Protein AF-A0A944RME5-F1 (afdb_monomer_lite)

Secondary structure (DSSP, 8-state):
--SSSSTTGGGS--------TT-EEEEEE-TTS-EEEEEEEETTEEEEEEETTEEEEEETTEEEEEEEETTEEEEEEHHHHHHHHHHHH-SPPPP-GGG-EEEEEEEEEEEEETTEEEEEEEEEEE-TT--EEEEEEEEE---HHHHHHHHHHHHHH--

Foldseek 3Di:
DPPPPPVPVVPPPPPPDPPLPQKFKDWDADPPGQIWIWIDNDLQFIWIDRDPFWIWTRHPNWIWIWGQDPVGIDTDTVVVVVVVCCVVVDPDDDPDPVQKDKDWAFPPDWDADPNFIFTKIWIWIAGNVRHTDDTDIDGDGPDPSVVRVVSSVVSNPPD

Structure (mmCIF, N/CA/C/O backbone):
data_AF-A0A944RME5-F1
#
_entry.id   AF-A0A944RME5-F1
#
loop_
_atom_site.group_PDB
_atom_site.id
_atom_site.type_symbol
_atom_site.label_atom_id
_atom_site.label_alt_id
_atom_site.label_comp_id
_atom_site.label_asym_id
_atom_site.label_entity_id
_atom_site.label_seq_id
_atom_site.pdbx_PDB_ins_code
_atom_site.Cartn_x
_atom_site.Cartn_y
_atom_site.Cartn_z
_atom_site.occupancy
_atom_site.B_iso_or_equiv
_atom_site.auth_seq_id
_atom_site.auth_comp_id
_atom_site.auth_asym_id
_atom_site.auth_atom_id
_atom_site.pdbx_PDB_model_num
ATOM 1 N N . MET A 1 1 ? 21.051 -57.828 23.162 1.00 50.75 1 MET A N 1
ATOM 2 C CA . MET A 1 1 ? 21.549 -56.467 22.854 1.00 50.75 1 MET A CA 1
ATOM 3 C C . MET A 1 1 ? 21.556 -56.217 21.342 1.00 50.75 1 MET A C 1
ATOM 5 O O . MET A 1 1 ? 22.607 -56.165 20.726 1.00 50.75 1 MET A O 1
ATOM 9 N N . ARG A 1 2 ? 20.379 -56.154 20.702 1.00 49.69 2 ARG A N 1
ATOM 10 C CA . ARG A 1 2 ? 20.264 -55.997 19.232 1.00 49.69 2 ARG A CA 1
ATOM 11 C C . ARG A 1 2 ? 18.915 -55.385 18.814 1.00 49.69 2 ARG A C 1
ATOM 13 O O . ARG A 1 2 ? 18.392 -55.685 17.752 1.00 49.69 2 ARG A O 1
ATOM 20 N N . ARG A 1 3 ? 18.308 -54.597 19.715 1.00 50.78 3 ARG A N 1
ATOM 21 C CA . ARG A 1 3 ? 16.940 -54.053 19.586 1.00 50.78 3 ARG A CA 1
ATOM 22 C C . ARG A 1 3 ? 16.803 -52.567 19.954 1.00 50.78 3 ARG A C 1
ATOM 24 O O . ARG A 1 3 ? 15.694 -52.066 19.994 1.00 50.78 3 ARG A O 1
ATOM 31 N N . ILE A 1 4 ? 17.909 -51.858 20.198 1.00 53.00 4 ILE A N 1
ATOM 32 C CA . ILE A 1 4 ? 17.879 -50.436 20.610 1.00 53.00 4 ILE A CA 1
ATOM 33 C C . ILE A 1 4 ? 18.361 -49.495 19.486 1.00 53.00 4 ILE A C 1
ATOM 35 O O . ILE A 1 4 ? 18.097 -48.303 19.516 1.00 53.00 4 ILE A O 1
ATOM 39 N N . LEU A 1 5 ? 18.985 -50.022 18.427 1.00 49.84 5 LEU A N 1
ATOM 40 C CA . LEU A 1 5 ? 19.597 -49.201 17.371 1.00 49.84 5 LEU A CA 1
ATOM 41 C C . LEU A 1 5 ? 18.654 -48.771 16.233 1.00 49.84 5 LEU A C 1
ATOM 43 O O . LEU A 1 5 ? 19.062 -47.975 15.398 1.00 49.84 5 LEU A O 1
ATOM 47 N N . ILE A 1 6 ? 17.403 -49.245 16.193 1.00 50.75 6 ILE A N 1
ATOM 48 C CA . ILE A 1 6 ? 16.460 -48.912 15.102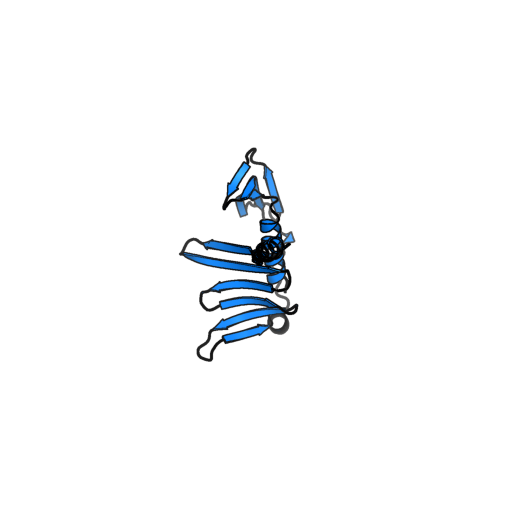 1.00 50.75 6 ILE A CA 1
ATOM 49 C C . ILE A 1 6 ? 15.518 -47.751 15.483 1.00 50.75 6 ILE A C 1
ATOM 51 O O . ILE A 1 6 ? 14.987 -47.073 14.609 1.00 50.75 6 ILE A O 1
ATOM 55 N N . SER A 1 7 ? 15.379 -47.427 16.771 1.00 48.78 7 SER A N 1
ATOM 56 C CA . SER A 1 7 ? 14.422 -46.408 17.236 1.00 48.78 7 SER A CA 1
ATOM 57 C C . SER A 1 7 ? 14.935 -44.962 17.185 1.00 48.78 7 SER A C 1
ATOM 59 O O . SER A 1 7 ? 14.171 -44.046 17.466 1.00 48.78 7 SER A O 1
ATOM 61 N N . VAL A 1 8 ? 16.201 -44.727 16.821 1.00 50.34 8 VAL A N 1
ATOM 62 C CA . VAL A 1 8 ? 16.798 -43.373 16.795 1.00 50.34 8 VAL A CA 1
ATOM 63 C C . VAL A 1 8 ? 16.661 -42.693 15.422 1.00 50.34 8 VAL A C 1
ATOM 65 O O . VAL A 1 8 ? 16.663 -41.470 15.339 1.00 50.34 8 VAL A O 1
ATOM 68 N N . TYR A 1 9 ? 16.448 -43.449 14.339 1.00 45.97 9 TYR A N 1
ATOM 69 C CA . TYR A 1 9 ? 16.368 -42.885 12.980 1.00 45.97 9 TYR A CA 1
ATOM 70 C C . TYR A 1 9 ? 14.985 -42.342 12.582 1.00 45.97 9 TYR A C 1
ATOM 72 O O . TYR A 1 9 ? 14.867 -41.637 11.584 1.00 45.97 9 TYR A O 1
ATOM 80 N N . LEU A 1 10 ? 13.940 -42.612 13.371 1.00 46.28 10 LEU A N 1
ATOM 81 C CA . LEU A 1 10 ? 12.565 -42.172 13.086 1.00 46.28 10 LEU A CA 1
ATOM 82 C C . LEU A 1 10 ? 12.190 -40.833 13.750 1.00 46.28 10 LEU A C 1
ATOM 84 O O . LEU A 1 10 ? 11.053 -40.389 13.636 1.00 46.28 10 LEU A O 1
ATOM 88 N N . LEU A 1 11 ? 13.146 -40.172 14.414 1.00 45.84 11 LEU A N 1
ATOM 89 C CA . LEU A 1 11 ? 12.938 -38.906 15.132 1.00 45.84 11 LEU A CA 1
ATOM 90 C C . LEU A 1 11 ? 13.539 -37.677 14.416 1.00 45.84 11 LEU A C 1
ATOM 92 O O . LEU A 1 11 ? 13.497 -36.576 14.954 1.00 45.84 11 LEU A O 1
ATOM 96 N N . ILE A 1 12 ? 14.069 -37.842 13.194 1.00 51.03 12 ILE A N 1
ATOM 97 C CA . ILE A 1 12 ? 14.749 -36.774 12.423 1.00 51.03 12 ILE A CA 1
ATOM 98 C C . ILE A 1 12 ? 13.875 -36.217 11.272 1.00 51.03 12 ILE A C 1
ATOM 100 O O . ILE A 1 12 ? 14.297 -35.341 10.528 1.00 51.03 12 ILE A O 1
ATOM 104 N N . PHE A 1 13 ? 12.605 -36.619 11.157 1.00 46.38 13 PHE A N 1
ATOM 105 C CA . PHE A 1 13 ? 11.662 -36.048 10.173 1.00 46.38 13 PHE A CA 1
ATOM 106 C C . PHE A 1 13 ? 10.745 -34.939 10.730 1.00 46.38 13 PHE A C 1
ATOM 108 O O . PHE A 1 13 ? 9.729 -34.609 10.126 1.00 46.38 13 PHE A O 1
ATOM 115 N N . PHE A 1 14 ? 11.117 -34.315 11.855 1.00 46.06 14 PHE A N 1
ATOM 116 C CA . PHE A 1 14 ? 10.433 -33.132 12.408 1.00 46.06 14 PHE A CA 1
ATOM 117 C C . PHE A 1 14 ? 11.072 -31.789 12.019 1.00 46.06 14 PHE A C 1
ATOM 119 O O . PHE A 1 14 ? 10.716 -30.757 12.581 1.00 46.06 14 PHE A O 1
ATOM 126 N N . PHE A 1 15 ? 11.935 -31.742 11.000 1.00 48.75 15 PHE A N 1
ATOM 127 C CA . PHE A 1 15 ? 12.132 -30.493 10.256 1.00 48.75 15 PHE A CA 1
ATOM 128 C C . PHE A 1 15 ? 10.974 -30.319 9.270 1.00 48.75 15 PHE A C 1
ATOM 130 O O . PHE A 1 15 ? 11.144 -30.320 8.053 1.00 48.75 15 PHE A O 1
ATOM 137 N N . THR A 1 16 ? 9.761 -30.189 9.816 1.00 51.91 16 THR A N 1
ATOM 138 C CA . THR A 1 16 ? 8.638 -29.604 9.090 1.00 51.91 16 THR A CA 1
ATOM 139 C C . THR A 1 16 ? 9.125 -28.257 8.590 1.00 51.91 16 THR A C 1
ATOM 141 O O . THR A 1 16 ? 9.489 -27.401 9.401 1.00 51.91 16 THR A O 1
ATOM 144 N N . GLY A 1 17 ? 9.226 -28.130 7.267 1.00 47.19 17 GLY A N 1
ATOM 145 C CA . GLY A 1 17 ? 9.774 -26.963 6.607 1.00 47.19 17 GLY A CA 1
ATOM 146 C C . GLY A 1 17 ? 9.257 -25.698 7.266 1.00 47.19 17 GLY A C 1
ATOM 147 O O . GLY A 1 17 ? 8.047 -25.502 7.397 1.00 47.19 17 GLY A O 1
ATOM 148 N N . VAL A 1 18 ? 10.188 -24.843 7.687 1.00 49.47 18 VAL A N 1
ATOM 149 C CA . VAL A 1 18 ? 9.892 -23.438 7.925 1.00 49.47 18 VAL A CA 1
ATOM 150 C C . VAL A 1 18 ? 9.485 -22.901 6.561 1.00 49.47 18 VAL A C 1
ATOM 152 O O . VAL A 1 18 ? 10.304 -22.401 5.795 1.00 49.47 18 VAL A O 1
ATOM 155 N N . VAL A 1 19 ? 8.216 -23.094 6.204 1.00 49.28 19 VAL A N 1
ATOM 156 C CA . VAL A 1 19 ? 7.571 -22.325 5.158 1.00 49.28 19 VAL A CA 1
ATOM 157 C C . VAL A 1 19 ? 7.799 -20.902 5.618 1.00 49.28 19 VAL A C 1
ATOM 159 O O . VAL A 1 19 ? 7.322 -20.516 6.687 1.00 49.28 19 VAL A O 1
ATOM 162 N N . TRP A 1 20 ? 8.613 -20.155 4.877 1.00 49.22 20 TRP A N 1
ATOM 163 C CA . TRP A 1 20 ? 8.771 -18.720 5.054 1.00 49.22 20 TRP A CA 1
ATOM 164 C C . TRP A 1 20 ? 7.422 -18.065 4.722 1.00 49.22 20 TRP A C 1
ATOM 166 O O . TRP A 1 20 ? 7.266 -17.362 3.730 1.00 49.22 20 TRP A O 1
ATOM 176 N N . ALA A 1 21 ? 6.431 -18.267 5.594 1.00 51.81 21 ALA A N 1
ATOM 177 C CA . ALA A 1 21 ? 5.164 -17.553 5.677 1.00 51.81 21 ALA A CA 1
ATOM 178 C C . ALA A 1 21 ? 5.404 -16.122 6.195 1.00 51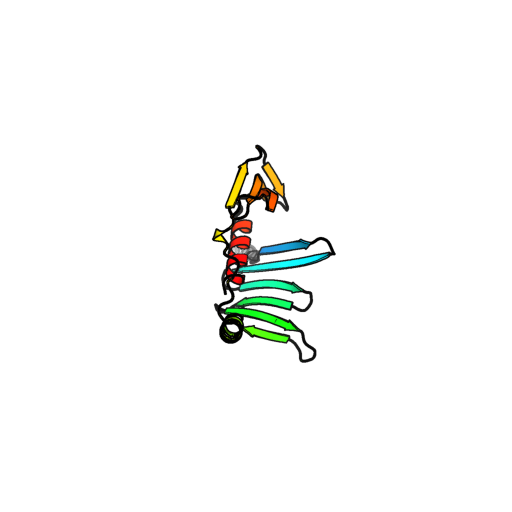.81 21 ALA A C 1
ATOM 180 O O . ALA A 1 21 ? 4.619 -15.564 6.957 1.00 51.81 21 ALA A O 1
ATOM 181 N N . GLY A 1 22 ? 6.557 -15.557 5.829 1.00 65.19 22 GLY A N 1
ATOM 182 C CA . GLY A 1 22 ? 6.924 -14.182 6.059 1.00 65.19 22 GLY A CA 1
ATOM 183 C C . GLY A 1 22 ? 6.357 -13.286 4.975 1.00 65.19 22 GLY A C 1
ATOM 184 O O . GLY A 1 22 ? 6.212 -12.107 5.236 1.00 65.19 22 GLY A O 1
ATOM 185 N N . ASP A 1 23 ? 5.994 -13.775 3.793 1.00 87.19 23 ASP A N 1
ATOM 186 C CA . ASP A 1 23 ? 5.450 -12.900 2.755 1.00 87.19 23 ASP A CA 1
ATOM 187 C C . ASP A 1 23 ? 3.997 -12.517 3.101 1.00 87.19 23 ASP A C 1
ATOM 189 O O . ASP A 1 23 ? 3.162 -13.380 3.370 1.00 87.19 23 ASP A O 1
ATOM 193 N N . ILE A 1 24 ? 3.684 -11.218 3.105 1.00 91.19 24 ILE A N 1
ATOM 194 C CA . ILE A 1 24 ? 2.308 -10.720 3.229 1.00 91.19 24 ILE A CA 1
ATOM 195 C C . ILE A 1 24 ? 1.838 -10.164 1.892 1.00 91.19 24 ILE A C 1
ATOM 197 O O . ILE A 1 24 ? 2.536 -9.381 1.247 1.00 91.19 24 ILE A O 1
ATOM 201 N N . VAL A 1 25 ? 0.633 -10.562 1.493 1.00 93.12 25 VAL A N 1
ATOM 202 C CA . VAL A 1 25 ? -0.016 -10.097 0.272 1.00 93.12 25 VAL A CA 1
ATOM 203 C C . VAL A 1 25 ? -1.304 -9.375 0.643 1.00 93.12 25 VAL A C 1
ATOM 205 O O . VAL A 1 25 ? -2.182 -9.950 1.283 1.00 93.12 25 VAL A O 1
ATOM 208 N N . SER A 1 26 ? -1.421 -8.118 0.225 1.00 92.81 26 SER A N 1
ATOM 209 C CA . SER A 1 26 ? -2.653 -7.335 0.293 1.00 92.81 26 SER A CA 1
ATOM 210 C C . SER A 1 26 ? -3.210 -7.149 -1.110 1.00 92.81 26 SER A C 1
ATOM 212 O O . SER A 1 26 ? -2.456 -6.953 -2.061 1.00 92.81 26 SER A O 1
ATOM 214 N N . THR A 1 27 ? -4.527 -7.242 -1.256 1.00 92.81 27 THR A N 1
ATOM 215 C CA . THR A 1 27 ? -5.217 -7.079 -2.538 1.00 92.81 27 THR A CA 1
ATOM 216 C C . THR A 1 27 ? -6.392 -6.133 -2.345 1.00 92.81 27 THR A C 1
ATOM 218 O O . THR A 1 27 ? -7.283 -6.417 -1.546 1.00 92.81 27 THR A O 1
ATOM 221 N N . TRP A 1 28 ? -6.400 -5.029 -3.085 1.00 90.06 28 TRP A N 1
ATOM 222 C CA . TRP A 1 28 ? -7.505 -4.077 -3.139 1.00 90.06 28 TRP A CA 1
ATOM 223 C C . TRP A 1 28 ? -8.232 -4.252 -4.460 1.00 90.06 28 TRP A C 1
ATOM 225 O O . TRP A 1 28 ? -7.603 -4.241 -5.516 1.00 90.06 28 TRP A O 1
ATOM 235 N N . LYS A 1 29 ? -9.551 -4.418 -4.394 1.00 89.12 29 LYS A N 1
ATOM 236 C CA . LYS A 1 29 ? -10.423 -4.460 -5.567 1.00 89.12 29 LYS A CA 1
ATOM 237 C C . LYS A 1 29 ? -11.195 -3.153 -5.620 1.00 89.12 29 LYS A C 1
ATOM 239 O O . LYS A 1 29 ? -11.899 -2.836 -4.664 1.00 89.12 29 LYS A O 1
ATOM 244 N N . TYR A 1 30 ? -11.034 -2.416 -6.706 1.00 85.75 30 TYR A N 1
ATOM 245 C CA . TYR A 1 30 ? -11.762 -1.179 -6.949 1.00 85.75 30 TYR A CA 1
ATOM 246 C C . TYR A 1 30 ? -13.042 -1.457 -7.741 1.00 85.75 30 TYR A C 1
ATOM 248 O O . TYR A 1 30 ? -13.166 -2.478 -8.429 1.00 85.75 30 TYR A O 1
ATOM 256 N N . GLU A 1 31 ? -13.993 -0.530 -7.654 1.00 81.19 31 GLU A N 1
ATOM 257 C CA . GLU A 1 31 ? -15.163 -0.519 -8.529 1.00 81.19 31 GLU A CA 1
ATOM 258 C C . GLU A 1 31 ? -14.689 -0.435 -9.992 1.00 81.19 31 GLU A C 1
ATOM 260 O O . GLU A 1 31 ? -13.817 0.364 -10.327 1.00 81.19 31 GLU A O 1
ATOM 265 N N . GLY A 1 32 ? -15.178 -1.336 -10.851 1.00 79.88 32 GLY A N 1
ATOM 266 C CA . GLY A 1 32 ? -14.674 -1.517 -12.223 1.00 79.88 32 GLY A CA 1
ATOM 267 C C . GLY A 1 32 ? -13.726 -2.708 -12.422 1.00 79.88 32 GLY A C 1
ATOM 268 O O . GLY A 1 32 ? -13.296 -2.964 -13.542 1.00 79.88 32 GLY A O 1
ATOM 269 N N . GLY A 1 33 ? -13.422 -3.475 -11.368 1.00 80.69 33 GLY A N 1
ATOM 270 C CA . GLY A 1 33 ? -12.694 -4.749 -11.472 1.00 80.69 33 GLY A CA 1
ATOM 271 C C . GLY A 1 33 ? -11.168 -4.624 -11.456 1.00 80.69 33 GLY A C 1
ATOM 272 O O . GLY A 1 33 ? -10.470 -5.635 -11.330 1.00 80.69 33 GLY A O 1
ATOM 273 N N . THR A 1 34 ? -10.637 -3.401 -11.500 1.00 83.56 34 THR A N 1
ATOM 274 C CA . THR A 1 34 ? -9.206 -3.140 -11.324 1.00 83.56 34 THR A CA 1
ATOM 275 C C . THR A 1 34 ? -8.756 -3.603 -9.944 1.00 83.56 34 THR A C 1
ATOM 277 O O . THR A 1 34 ? -9.382 -3.307 -8.924 1.00 83.56 34 THR A O 1
ATOM 280 N N . THR A 1 35 ? -7.651 -4.341 -9.912 1.00 89.50 35 THR A N 1
ATOM 281 C CA . THR A 1 35 ? -7.079 -4.881 -8.682 1.00 89.50 35 THR A CA 1
ATOM 282 C C . THR A 1 35 ? -5.673 -4.335 -8.487 1.00 89.50 35 THR A C 1
ATOM 284 O O . THR A 1 35 ? -4.838 -4.470 -9.376 1.00 89.50 35 THR A O 1
ATOM 287 N N . MET A 1 36 ? -5.400 -3.769 -7.312 1.00 92.19 36 MET A N 1
ATOM 288 C CA . MET A 1 36 ? -4.043 -3.455 -6.867 1.00 92.19 36 MET A CA 1
ATOM 289 C C . MET A 1 36 ? -3.578 -4.552 -5.916 1.00 92.19 36 MET A C 1
ATOM 291 O O . MET A 1 36 ? -4.311 -4.938 -5.001 1.00 92.19 36 MET A O 1
ATOM 295 N N . LYS A 1 37 ? -2.357 -5.051 -6.103 1.00 95.06 37 LYS A N 1
ATOM 296 C CA . LYS A 1 37 ? -1.788 -6.103 -5.253 1.00 95.06 37 LYS A CA 1
ATOM 297 C C . LYS A 1 37 ? -0.433 -5.674 -4.720 1.00 95.06 37 LYS A C 1
ATOM 299 O O . LYS A 1 37 ? 0.466 -5.375 -5.493 1.00 95.06 37 LYS A O 1
ATOM 304 N N . LEU A 1 38 ? -0.269 -5.691 -3.402 1.00 95.75 38 LEU A N 1
ATOM 305 C CA . LEU A 1 38 ? 1.002 -5.427 -2.730 1.00 95.75 38 LEU A CA 1
ATOM 306 C C . LEU A 1 38 ? 1.520 -6.721 -2.114 1.00 95.75 38 LEU A C 1
ATOM 308 O O . LEU A 1 38 ? 0.842 -7.319 -1.284 1.00 95.75 38 LEU A O 1
ATOM 312 N N . SER A 1 39 ? 2.723 -7.128 -2.500 1.00 95.69 39 SER A N 1
ATOM 313 C CA . SER A 1 39 ? 3.434 -8.280 -1.947 1.00 95.69 39 SER A CA 1
ATOM 314 C C . SER A 1 39 ? 4.673 -7.789 -1.205 1.00 95.69 39 SER A C 1
ATOM 316 O O . SER A 1 39 ? 5.488 -7.062 -1.775 1.00 95.69 39 SER A O 1
ATOM 318 N N . VAL A 1 40 ? 4.810 -8.168 0.065 1.00 95.19 40 VAL A N 1
ATOM 319 C CA . VAL A 1 40 ? 5.883 -7.704 0.953 1.00 95.19 40 VAL A CA 1
ATOM 320 C C . VAL A 1 40 ? 6.579 -8.908 1.567 1.00 95.19 40 VAL A C 1
ATOM 322 O O . VAL A 1 40 ? 5.974 -9.631 2.359 1.00 95.19 40 VAL A O 1
ATOM 325 N N . ARG A 1 41 ? 7.862 -9.081 1.256 1.00 92.44 41 ARG A N 1
ATOM 326 C CA . ARG A 1 41 ? 8.734 -10.050 1.934 1.00 92.44 41 ARG A CA 1
ATOM 327 C C . ARG A 1 41 ? 9.512 -9.410 3.070 1.00 92.44 41 ARG A C 1
ATOM 329 O O . ARG A 1 41 ? 9.596 -9.963 4.160 1.00 92.44 41 ARG A O 1
ATOM 336 N N . ASP A 1 42 ? 9.992 -8.196 2.865 1.00 91.00 42 ASP A N 1
ATOM 337 C CA . ASP A 1 42 ? 10.647 -7.373 3.878 1.00 91.00 42 ASP A CA 1
ATOM 338 C C . ASP A 1 42 ? 10.687 -5.912 3.395 1.00 91.00 42 ASP A C 1
ATOM 340 O O . ASP A 1 42 ? 10.029 -5.552 2.421 1.00 91.00 42 ASP A O 1
ATOM 344 N N . GLU A 1 43 ? 11.422 -5.055 4.097 1.00 88.69 43 GLU A N 1
ATOM 345 C CA . GLU A 1 43 ? 11.521 -3.617 3.808 1.00 88.69 43 GLU A CA 1
ATOM 346 C C . GLU A 1 43 ? 12.302 -3.284 2.529 1.00 88.69 43 GLU A C 1
ATOM 348 O O . GLU A 1 43 ? 12.250 -2.150 2.048 1.00 88.69 43 GLU A O 1
ATOM 353 N N . GLN A 1 44 ? 13.040 -4.253 1.992 1.00 90.50 44 GLN A N 1
ATOM 354 C CA . GLN A 1 44 ? 13.824 -4.142 0.768 1.00 90.50 44 GLN A CA 1
ATOM 355 C C . GLN A 1 44 ? 13.231 -4.960 -0.375 1.00 90.50 44 GLN A C 1
ATOM 357 O O . GLN A 1 44 ? 13.696 -4.806 -1.490 1.00 90.50 44 GLN A O 1
ATOM 362 N N . HIS A 1 45 ? 12.218 -5.793 -0.141 1.00 94.44 45 HIS A N 1
ATOM 363 C CA . HIS A 1 45 ? 11.601 -6.635 -1.162 1.00 94.44 45 HIS A CA 1
ATOM 364 C C . HIS A 1 45 ? 10.090 -6.424 -1.164 1.00 94.44 45 HIS A C 1
ATOM 366 O O . HIS A 1 45 ? 9.331 -7.116 -0.472 1.00 94.44 45 HIS A O 1
ATOM 372 N N . ILE A 1 46 ? 9.669 -5.435 -1.952 1.00 95.94 46 ILE A N 1
ATOM 373 C CA . ILE A 1 46 ? 8.277 -4.996 -2.043 1.00 95.94 46 ILE A CA 1
ATOM 374 C C . ILE A 1 46 ? 7.890 -4.913 -3.512 1.00 95.94 46 ILE A C 1
ATOM 376 O O . ILE A 1 46 ? 8.589 -4.285 -4.302 1.00 95.94 46 ILE A O 1
ATOM 380 N N . ARG A 1 47 ? 6.758 -5.510 -3.876 1.00 96.19 47 ARG A N 1
ATOM 381 C CA . ARG A 1 47 ? 6.193 -5.424 -5.223 1.00 96.19 47 ARG A CA 1
ATOM 382 C C . ARG A 1 47 ? 4.754 -4.942 -5.155 1.00 96.19 47 ARG A C 1
ATOM 384 O O . ARG A 1 47 ? 3.961 -5.516 -4.413 1.00 96.19 47 ARG A O 1
ATOM 391 N N . MET A 1 48 ? 4.421 -3.929 -5.943 1.00 96.19 48 MET A N 1
ATOM 392 C CA . MET A 1 48 ? 3.060 -3.423 -6.096 1.00 96.19 48 MET A CA 1
ATOM 393 C C . MET A 1 48 ? 2.628 -3.554 -7.553 1.00 96.19 48 MET A C 1
ATOM 395 O O . MET A 1 48 ? 3.115 -2.813 -8.400 1.00 96.19 48 MET A O 1
ATOM 399 N N . ASP A 1 49 ? 1.727 -4.488 -7.838 1.00 95.56 49 ASP A N 1
ATOM 400 C CA . ASP A 1 49 ? 1.121 -4.631 -9.160 1.00 95.56 49 ASP A CA 1
ATOM 401 C C . ASP A 1 49 ? 0.090 -3.514 -9.356 1.00 95.56 49 ASP A C 1
ATOM 403 O O . ASP A 1 49 ? -0.868 -3.402 -8.582 1.00 95.56 49 ASP A O 1
ATOM 407 N N . THR A 1 50 ? 0.315 -2.684 -10.375 1.00 87.81 50 THR A N 1
ATOM 408 C CA . THR A 1 50 ? -0.514 -1.515 -10.708 1.00 87.81 50 THR A CA 1
ATOM 409 C C . THR A 1 50 ? -1.405 -1.765 -11.923 1.00 87.81 50 THR A C 1
ATOM 411 O O . THR A 1 50 ? -2.476 -1.172 -12.023 1.00 87.81 50 THR A O 1
ATOM 414 N N . ALA A 1 51 ? -0.992 -2.658 -12.829 1.00 88.75 51 ALA A N 1
ATOM 415 C CA . ALA A 1 51 ? -1.775 -3.154 -13.964 1.00 88.75 51 ALA A CA 1
ATOM 416 C C . ALA A 1 51 ? -1.278 -4.564 -14.366 1.00 88.75 51 ALA A C 1
ATOM 418 O O . ALA A 1 51 ? -0.235 -4.990 -13.869 1.00 88.75 51 ALA A O 1
ATOM 419 N N . PRO A 1 52 ? -1.950 -5.290 -15.283 1.00 89.44 52 PRO A N 1
ATOM 420 C CA . PRO A 1 52 ? -1.489 -6.611 -15.734 1.00 89.44 52 PRO A CA 1
ATOM 421 C C . PRO A 1 52 ? -0.038 -6.628 -16.241 1.00 89.44 52 PRO A C 1
ATOM 423 O O . PRO A 1 52 ? 0.706 -7.565 -15.965 1.00 89.44 52 PRO A O 1
ATOM 426 N N . ASP A 1 53 ? 0.370 -5.549 -16.910 1.00 94.38 53 ASP A N 1
ATOM 427 C CA . ASP A 1 53 ? 1.683 -5.399 -17.539 1.00 94.38 53 ASP A CA 1
ATOM 428 C C . ASP A 1 53 ? 2.549 -4.308 -16.879 1.00 94.38 53 ASP A C 1
ATOM 430 O O . ASP A 1 53 ? 3.525 -3.837 -17.468 1.00 94.38 53 ASP A O 1
ATOM 434 N N . SER A 1 54 ? 2.211 -3.880 -15.653 1.00 94.31 54 SER A N 1
ATOM 435 C CA . SER A 1 54 ? 3.032 -2.924 -14.900 1.00 94.31 54 SER A CA 1
ATOM 436 C C . SER A 1 54 ? 3.037 -3.164 -13.393 1.00 94.31 54 SER A C 1
ATOM 438 O O . SER A 1 54 ? 2.014 -3.483 -12.781 1.00 94.31 54 SER A O 1
ATOM 440 N N . TYR A 1 55 ? 4.201 -2.972 -12.778 1.00 96.19 55 TYR A N 1
ATOM 441 C CA . TYR A 1 55 ? 4.360 -3.023 -11.331 1.00 96.19 55 TYR A CA 1
ATOM 442 C C . TYR A 1 55 ? 5.490 -2.114 -10.851 1.00 96.19 55 TYR A C 1
ATOM 444 O O . TYR A 1 55 ? 6.468 -1.871 -11.555 1.00 96.19 55 TYR A O 1
ATOM 452 N N . MET A 1 56 ? 5.390 -1.656 -9.607 1.00 96.19 56 MET A N 1
ATOM 453 C CA . MET A 1 56 ? 6.510 -1.053 -8.891 1.00 96.19 56 MET A CA 1
ATOM 454 C C . MET A 1 56 ? 7.261 -2.119 -8.099 1.00 96.19 56 MET A C 1
ATOM 456 O O . MET A 1 56 ? 6.652 -2.998 -7.484 1.00 96.19 56 MET A O 1
ATOM 460 N N . LEU A 1 57 ? 8.587 -2.030 -8.088 1.00 96.69 57 LEU A N 1
ATOM 461 C CA . LEU A 1 57 ? 9.471 -2.955 -7.390 1.00 96.69 57 LEU A CA 1
ATOM 462 C C . LEU A 1 57 ? 10.470 -2.184 -6.535 1.00 96.69 57 LEU A C 1
ATOM 464 O O . LEU A 1 57 ? 11.307 -1.459 -7.066 1.00 96.69 57 LEU A O 1
ATOM 468 N N . LYS A 1 58 ? 10.428 -2.394 -5.222 1.00 96.00 58 LYS A N 1
ATOM 469 C CA . LYS A 1 58 ? 11.499 -2.001 -4.312 1.00 96.00 58 LYS A CA 1
ATOM 470 C C . LYS A 1 58 ? 12.459 -3.171 -4.145 1.00 96.00 58 LYS A C 1
ATOM 472 O O . LYS A 1 58 ? 12.028 -4.250 -3.733 1.00 96.00 58 LYS A O 1
ATOM 477 N N . THR A 1 59 ? 13.725 -2.954 -4.492 1.00 95.06 59 THR A N 1
ATOM 478 C CA . THR A 1 59 ? 14.827 -3.909 -4.316 1.00 95.06 59 THR A CA 1
ATOM 479 C C . THR A 1 59 ? 16.176 -3.202 -4.310 1.00 95.06 59 THR A C 1
ATOM 481 O O . THR A 1 59 ? 16.344 -2.174 -4.965 1.00 95.06 59 THR A O 1
ATOM 484 N N . GLY A 1 60 ? 17.132 -3.709 -3.523 1.00 90.62 60 GLY A N 1
ATOM 485 C CA . GLY A 1 60 ? 18.486 -3.148 -3.448 1.00 90.62 60 GLY A CA 1
ATOM 486 C C . GLY A 1 60 ? 18.526 -1.671 -3.035 1.00 90.62 60 GLY A C 1
ATOM 487 O O . GLY A 1 60 ? 19.326 -0.909 -3.569 1.00 90.62 60 GLY A O 1
ATOM 488 N N . GLY A 1 61 ? 17.623 -1.237 -2.147 1.00 91.38 61 GLY A N 1
ATOM 489 C CA . GLY A 1 61 ? 17.516 0.161 -1.713 1.00 91.38 61 GLY A CA 1
ATOM 490 C C . GLY A 1 61 ? 16.896 1.121 -2.733 1.00 91.38 61 GLY A C 1
ATOM 491 O O . GLY A 1 61 ? 16.718 2.296 -2.420 1.00 91.38 61 GLY A O 1
ATOM 492 N N . LYS A 1 62 ? 16.526 0.639 -3.922 1.00 94.56 62 LYS A N 1
ATOM 493 C CA . LYS A 1 62 ? 15.947 1.431 -5.010 1.00 94.56 62 LYS A CA 1
ATOM 494 C C . LYS A 1 62 ? 14.505 1.031 -5.277 1.00 94.56 62 LYS A C 1
ATOM 496 O O . LYS A 1 62 ? 14.077 -0.063 -4.906 1.00 94.56 62 LYS A O 1
ATOM 501 N N . THR A 1 63 ? 13.774 1.914 -5.945 1.00 96.00 63 THR A N 1
ATOM 502 C CA . THR A 1 63 ? 12.420 1.640 -6.426 1.00 96.00 63 THR A CA 1
ATOM 503 C C . THR A 1 63 ? 12.382 1.810 -7.935 1.00 96.00 63 THR A C 1
ATOM 505 O O . THR A 1 63 ? 12.825 2.826 -8.471 1.00 96.00 63 THR A O 1
ATOM 508 N N . TYR A 1 64 ? 11.830 0.814 -8.611 1.00 96.44 64 TYR A N 1
ATOM 509 C CA . TYR A 1 64 ? 11.721 0.753 -10.057 1.00 96.44 64 TYR A CA 1
ATOM 510 C C . TYR A 1 64 ? 10.258 0.709 -10.474 1.00 96.44 64 TYR A C 1
ATOM 512 O O . TYR A 1 64 ? 9.462 0.013 -9.847 1.00 96.44 64 TYR A O 1
ATOM 520 N N . MET A 1 65 ? 9.924 1.388 -11.567 1.00 95.75 65 MET A N 1
ATOM 521 C CA . MET A 1 65 ? 8.724 1.082 -12.344 1.00 95.75 65 MET A CA 1
ATOM 522 C C . MET A 1 65 ? 9.105 0.051 -13.397 1.00 95.75 65 MET A C 1
ATOM 524 O O . MET A 1 65 ? 10.013 0.293 -14.194 1.00 95.75 65 MET A O 1
ATOM 528 N N . VAL A 1 66 ? 8.426 -1.090 -13.395 1.00 97.25 66 VAL A N 1
ATOM 529 C CA . VAL A 1 66 ? 8.629 -2.160 -14.366 1.00 97.25 66 VAL A CA 1
ATOM 530 C C . VAL A 1 66 ? 7.390 -2.279 -15.234 1.00 97.25 66 VAL A C 1
ATOM 532 O O . VAL A 1 66 ? 6.280 -2.412 -14.723 1.00 97.25 66 VAL A O 1
ATOM 535 N N . GLN A 1 67 ? 7.580 -2.204 -16.546 1.00 97.06 67 GLN A N 1
ATOM 536 C CA . GLN A 1 67 ? 6.505 -2.226 -17.534 1.00 97.06 67 GLN A CA 1
ATOM 537 C C . GLN A 1 67 ? 6.881 -3.136 -18.695 1.00 97.06 67 GLN A C 1
ATOM 539 O O . GLN A 1 67 ? 8.057 -3.228 -19.062 1.00 97.06 67 GLN A O 1
ATOM 544 N N . LYS A 1 68 ? 5.885 -3.803 -19.268 1.00 96.69 68 LYS A N 1
ATOM 545 C CA . LYS A 1 68 ? 6.041 -4.575 -20.498 1.00 96.69 68 LYS A CA 1
ATOM 546 C C . LYS A 1 68 ? 5.806 -3.676 -21.715 1.00 96.69 68 LYS A C 1
ATOM 548 O O . LYS A 1 68 ? 4.842 -2.916 -21.743 1.00 96.69 68 LYS A O 1
ATOM 553 N N . SER A 1 69 ? 6.673 -3.788 -22.711 1.00 93.19 69 SER A N 1
ATOM 554 C CA . SER A 1 69 ? 6.527 -3.224 -24.053 1.00 93.19 69 SER A CA 1
ATOM 555 C C . SER A 1 69 ? 6.691 -4.327 -25.104 1.00 93.19 69 SER A C 1
ATOM 557 O O . SER A 1 69 ? 6.959 -5.485 -24.766 1.00 93.19 69 SER A O 1
ATOM 559 N N . ASP A 1 70 ? 6.567 -3.968 -26.382 1.00 93.12 70 ASP A N 1
ATOM 560 C CA . ASP A 1 70 ? 6.787 -4.889 -27.506 1.00 93.12 70 ASP A CA 1
ATOM 561 C C . ASP A 1 70 ? 8.220 -5.458 -27.537 1.00 93.12 70 ASP A C 1
ATOM 563 O O . ASP A 1 70 ? 8.443 -6.573 -28.001 1.00 93.12 70 ASP A O 1
ATOM 567 N N . GLU A 1 71 ? 9.188 -4.727 -26.976 1.00 93.50 71 GLU A N 1
ATOM 568 C CA . GLU A 1 71 ? 10.603 -5.121 -26.876 1.00 93.50 71 GLU A CA 1
ATOM 569 C C . GLU A 1 71 ? 10.914 -5.960 -25.620 1.00 93.50 71 GLU A C 1
ATOM 571 O O . GLU A 1 71 ? 12.045 -6.409 -25.429 1.00 93.50 71 GLU A O 1
ATOM 576 N N . GLY A 1 72 ? 9.923 -6.185 -24.750 1.00 95.19 72 GLY A N 1
ATOM 577 C CA . GLY A 1 72 ? 10.063 -6.951 -23.513 1.00 95.19 72 GLY A CA 1
ATOM 578 C C . GLY A 1 72 ? 9.839 -6.120 -22.250 1.00 95.19 72 GLY A C 1
ATOM 579 O O . GLY A 1 72 ? 9.074 -5.162 -22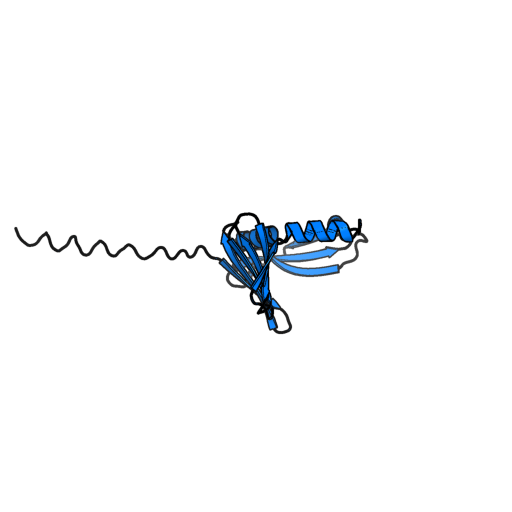.230 1.00 95.19 72 GLY A O 1
ATOM 580 N N . TRP A 1 73 ? 10.459 -6.525 -21.143 1.00 96.50 73 TRP A N 1
ATOM 581 C CA . TRP A 1 73 ? 10.297 -5.845 -19.856 1.00 96.50 73 TRP A CA 1
ATOM 582 C C . TRP A 1 73 ? 11.342 -4.750 -19.676 1.00 96.50 73 TRP A C 1
ATOM 584 O O . TRP A 1 73 ? 12.543 -5.009 -19.756 1.00 96.50 73 TRP A O 1
ATOM 594 N N . LYS A 1 74 ? 10.891 -3.543 -19.342 1.00 96.69 74 LYS A N 1
ATOM 595 C CA . LYS A 1 74 ? 11.753 -2.404 -19.025 1.00 96.69 74 LYS A CA 1
ATOM 596 C C . LYS A 1 74 ? 11.591 -2.015 -17.562 1.00 96.69 74 LYS A C 1
ATOM 598 O O . LYS A 1 74 ? 10.477 -1.768 -17.106 1.00 96.69 74 LYS A O 1
ATOM 603 N N . ALA A 1 75 ? 12.707 -1.917 -16.844 1.00 96.38 75 ALA A N 1
ATOM 604 C CA . ALA A 1 75 ? 12.765 -1.385 -15.487 1.00 96.38 75 ALA A CA 1
ATOM 605 C C . ALA A 1 75 ? 13.372 0.023 -15.507 1.00 96.38 75 ALA A C 1
ATOM 607 O O . ALA A 1 75 ? 14.466 0.222 -16.030 1.00 96.38 75 ALA A O 1
ATOM 608 N N . THR A 1 76 ? 12.669 0.994 -14.929 1.00 95.44 76 THR A N 1
ATOM 609 C CA . THR A 1 76 ? 13.104 2.397 -14.855 1.00 95.44 76 THR A CA 1
ATOM 610 C C . THR A 1 76 ? 13.284 2.799 -13.396 1.00 95.44 76 THR A C 1
ATOM 612 O O . THR A 1 76 ? 12.365 2.608 -12.602 1.00 95.44 76 THR A O 1
ATOM 615 N N . ASP A 1 77 ? 14.447 3.349 -13.035 1.00 95.44 77 ASP A N 1
ATOM 616 C CA . ASP A 1 77 ? 14.723 3.866 -11.686 1.00 95.44 77 ASP A CA 1
ATOM 617 C C . ASP A 1 77 ? 13.871 5.122 -11.425 1.00 95.44 77 ASP A C 1
ATOM 619 O O . ASP A 1 77 ? 13.937 6.116 -12.157 1.00 95.44 77 ASP A O 1
ATOM 623 N N . MET A 1 78 ? 13.038 5.075 -10.384 1.00 92.19 78 MET A N 1
ATOM 624 C CA . MET A 1 78 ? 12.110 6.162 -10.062 1.00 92.19 78 MET A CA 1
ATOM 625 C C . MET A 1 78 ? 12.810 7.413 -9.543 1.00 92.19 78 MET A C 1
ATOM 627 O O . MET A 1 78 ? 12.336 8.518 -9.808 1.00 92.19 78 MET A O 1
ATOM 631 N N . ALA A 1 79 ? 13.956 7.273 -8.875 1.00 91.50 79 ALA A N 1
ATOM 632 C CA . ALA A 1 79 ? 14.721 8.422 -8.406 1.00 91.50 79 ALA A CA 1
ATOM 633 C C . ALA A 1 79 ? 15.371 9.167 -9.582 1.00 91.50 79 ALA A C 1
ATOM 635 O O . ALA A 1 79 ? 15.461 10.396 -9.578 1.00 91.50 79 ALA A O 1
ATOM 636 N N . GLU A 1 80 ? 15.812 8.443 -10.611 1.00 90.69 80 GLU A N 1
ATOM 637 C CA . GLU A 1 80 ? 16.320 9.049 -11.844 1.00 90.69 80 GLU A CA 1
ATOM 638 C C . GLU A 1 80 ? 15.204 9.754 -12.621 1.00 90.69 80 GLU A C 1
ATOM 640 O O . GLU A 1 80 ? 15.362 10.911 -13.019 1.00 90.69 80 GLU A O 1
ATOM 645 N N . MET A 1 81 ? 14.042 9.106 -12.744 1.00 88.31 81 MET A N 1
ATOM 646 C CA . MET A 1 81 ? 12.865 9.711 -13.363 1.00 88.31 81 MET A CA 1
ATOM 647 C C . MET A 1 81 ? 12.438 10.993 -12.630 1.00 88.31 81 MET A C 1
ATOM 649 O O . MET A 1 81 ? 12.217 12.014 -13.277 1.00 88.31 81 MET A O 1
ATOM 653 N N . ALA A 1 82 ? 12.396 10.988 -11.294 1.00 86.38 82 ALA A N 1
ATOM 654 C CA . ALA A 1 82 ? 12.074 12.169 -10.493 1.00 86.38 82 ALA A CA 1
ATOM 655 C C . ALA A 1 82 ? 13.084 13.314 -10.703 1.00 86.38 82 ALA A C 1
ATOM 657 O O . ALA A 1 82 ? 12.689 14.472 -10.853 1.00 86.38 82 ALA A O 1
ATOM 658 N N . LYS A 1 83 ? 14.387 13.004 -10.783 1.00 87.06 83 LYS A N 1
ATOM 659 C CA . LYS A 1 83 ? 15.440 13.987 -11.103 1.00 87.06 83 LYS A CA 1
ATOM 660 C C . LYS A 1 83 ? 15.295 14.566 -12.509 1.00 87.06 83 LYS A C 1
ATOM 662 O O . LYS A 1 83 ? 15.569 15.745 -12.712 1.00 87.06 83 LYS A O 1
ATOM 667 N N . MET A 1 84 ? 14.897 13.756 -13.485 1.00 85.44 84 MET A N 1
ATOM 668 C CA . MET A 1 84 ? 14.651 14.232 -14.844 1.00 85.44 84 MET A CA 1
ATOM 669 C C . MET A 1 84 ? 13.410 15.131 -14.886 1.00 85.44 84 MET A C 1
ATOM 671 O O . MET A 1 84 ? 13.471 16.236 -15.421 1.00 85.44 84 MET A O 1
ATOM 675 N N . MET A 1 85 ? 12.317 14.708 -14.248 1.00 83.00 85 MET A N 1
ATOM 676 C CA . MET A 1 85 ? 11.079 15.483 -14.171 1.00 83.00 85 MET A CA 1
ATOM 677 C C . MET A 1 85 ? 11.282 16.817 -13.452 1.00 83.00 85 MET A C 1
ATOM 679 O O . MET A 1 85 ? 10.785 17.832 -13.926 1.00 83.00 85 MET A O 1
ATOM 683 N N . SER A 1 86 ? 12.059 16.866 -12.366 1.00 83.06 86 SER A N 1
ATOM 684 C CA . SER A 1 86 ? 12.326 18.122 -11.647 1.00 83.06 86 SER A CA 1
ATOM 685 C C . SER A 1 86 ? 13.132 19.133 -12.469 1.00 83.06 86 SER A C 1
ATOM 687 O O . SER A 1 86 ? 12.936 20.338 -12.315 1.00 83.06 86 SER A O 1
ATOM 689 N N . ARG A 1 87 ? 13.985 18.665 -13.389 1.00 81.00 87 ARG A N 1
ATOM 690 C CA . ARG A 1 87 ? 14.706 19.526 -14.343 1.00 81.00 87 ARG A CA 1
ATOM 691 C C . ARG A 1 87 ? 13.789 20.116 -15.417 1.00 81.00 87 ARG A C 1
ATOM 693 O O . ARG A 1 87 ? 14.042 21.226 -15.867 1.00 81.00 87 ARG A O 1
ATOM 700 N N . PHE A 1 88 ? 12.739 19.393 -15.811 1.00 76.88 88 PHE A N 1
ATOM 701 C CA . PHE A 1 88 ? 11.797 19.811 -16.859 1.00 76.88 88 PHE A CA 1
ATOM 702 C C . PHE A 1 88 ? 10.578 20.576 -16.326 1.00 76.88 88 PHE A C 1
ATOM 704 O O . PHE A 1 88 ? 10.040 21.433 -17.020 1.00 76.88 88 PHE A O 1
ATOM 711 N N . ALA A 1 89 ? 10.117 20.276 -15.111 1.00 68.69 89 ALA A N 1
ATOM 712 C CA . ALA A 1 89 ? 8.825 20.750 -14.618 1.00 68.69 89 ALA A CA 1
ATOM 713 C C . ALA A 1 89 ? 8.833 22.196 -14.092 1.00 68.69 89 ALA A C 1
ATOM 715 O O . ALA A 1 89 ? 7.760 22.772 -13.896 1.00 68.69 89 ALA A O 1
ATOM 716 N N . GLY A 1 90 ? 10.003 22.795 -13.834 1.00 62.62 90 GLY A N 1
ATOM 717 C CA . GLY A 1 90 ? 10.076 24.012 -13.019 1.00 62.62 90 GLY A CA 1
ATOM 718 C C . GLY A 1 90 ? 9.433 23.805 -11.635 1.00 62.62 90 GLY A C 1
ATOM 719 O O . GLY A 1 90 ? 8.893 22.745 -11.324 1.00 62.62 90 GLY A O 1
ATOM 720 N N . LYS A 1 91 ? 9.488 24.802 -10.746 1.00 58.00 91 LYS A N 1
ATOM 721 C CA . LYS A 1 91 ? 8.827 24.723 -9.429 1.00 58.00 91 LYS A CA 1
ATOM 722 C C . LYS A 1 91 ? 7.298 24.792 -9.583 1.00 58.00 91 LYS A C 1
ATOM 724 O O . LYS A 1 91 ? 6.702 25.827 -9.303 1.00 58.00 91 LYS A O 1
ATOM 729 N N . LYS A 1 92 ? 6.639 23.724 -10.031 1.00 53.59 92 LYS A N 1
ATOM 730 C CA . LYS A 1 92 ? 5.192 23.574 -9.832 1.00 53.59 92 LYS A CA 1
ATOM 731 C C . LYS A 1 92 ? 4.951 23.027 -8.431 1.00 53.59 92 LYS A C 1
ATOM 733 O O . LYS A 1 92 ? 5.504 21.996 -8.061 1.00 53.59 92 LYS A O 1
ATOM 738 N N . ALA A 1 93 ? 4.170 23.775 -7.657 1.00 49.75 93 ALA A N 1
ATOM 739 C CA . ALA A 1 93 ? 3.794 23.436 -6.296 1.00 49.75 93 ALA A CA 1
ATOM 740 C C . ALA A 1 93 ? 3.076 22.081 -6.277 1.00 49.75 93 ALA A C 1
ATOM 742 O O . ALA A 1 93 ? 2.019 21.922 -6.889 1.00 49.75 93 ALA A O 1
ATOM 743 N N . SER A 1 94 ? 3.661 21.108 -5.580 1.00 55.03 94 SER A N 1
ATOM 744 C CA . SER A 1 94 ? 2.911 19.947 -5.116 1.00 55.03 94 SER A CA 1
ATOM 745 C C . SER A 1 94 ? 1.765 20.442 -4.227 1.00 55.03 94 SER A C 1
ATOM 747 O O . SER A 1 94 ? 1.983 21.389 -3.466 1.00 55.03 94 SER A O 1
ATOM 749 N N . PRO A 1 95 ? 0.563 19.844 -4.301 1.00 53.88 95 PRO A N 1
ATOM 750 C CA . PRO A 1 95 ? -0.492 20.147 -3.345 1.00 53.88 95 PRO A CA 1
ATOM 751 C C . PRO A 1 95 ? 0.063 19.959 -1.934 1.00 53.88 95 PRO A C 1
ATOM 753 O O . PRO A 1 95 ? 0.624 18.904 -1.624 1.00 53.88 95 PRO A O 1
ATOM 756 N N . ASN A 1 96 ? -0.027 21.005 -1.113 1.00 59.94 96 ASN A N 1
ATOM 757 C CA . ASN A 1 96 ? 0.488 20.951 0.240 1.00 59.94 96 ASN A CA 1
ATOM 758 C C . ASN A 1 96 ? -0.451 20.072 1.070 1.00 59.94 96 ASN A C 1
ATOM 760 O O . ASN A 1 96 ? -1.620 20.400 1.262 1.00 59.94 96 ASN A O 1
ATOM 764 N N . ILE A 1 97 ? 0.044 18.923 1.528 1.00 62.22 97 ILE A N 1
ATOM 765 C CA . ILE A 1 97 ? -0.735 18.006 2.371 1.00 62.22 97 ILE A CA 1
ATOM 766 C C . ILE A 1 97 ? -1.116 18.696 3.694 1.00 62.22 97 ILE A C 1
ATOM 768 O O . ILE A 1 97 ? -2.149 18.361 4.272 1.00 62.22 97 ILE A O 1
ATOM 772 N N . ASP A 1 98 ? -0.349 19.709 4.118 1.00 67.69 98 ASP A N 1
ATOM 773 C CA . ASP A 1 98 ? -0.627 20.512 5.314 1.00 67.69 98 ASP A CA 1
ATOM 774 C C . ASP A 1 98 ? -1.927 21.331 5.212 1.00 67.69 98 ASP A C 1
ATOM 776 O O . ASP A 1 98 ? -2.452 21.778 6.232 1.00 67.69 98 ASP A O 1
ATOM 780 N N . ASP A 1 99 ? -2.494 21.483 4.010 1.00 82.38 99 ASP A N 1
ATOM 781 C CA . ASP A 1 99 ? -3.761 22.188 3.805 1.00 82.38 99 ASP A CA 1
ATOM 782 C C . ASP A 1 99 ? -4.981 21.318 4.161 1.00 82.38 99 ASP A C 1
ATOM 784 O O . ASP A 1 99 ? -6.115 21.768 4.026 1.00 82.38 99 ASP A O 1
ATOM 788 N N . TYR A 1 100 ? -4.793 20.073 4.611 1.00 87.44 100 TYR A N 1
ATOM 789 C CA . TYR A 1 100 ? -5.888 19.186 5.002 1.00 87.44 100 TYR A CA 1
ATOM 790 C C . TYR A 1 100 ? -5.869 18.879 6.497 1.00 87.44 100 TYR A C 1
ATOM 792 O O . TYR A 1 100 ? -4.855 18.505 7.083 1.00 87.44 100 TYR A O 1
ATOM 800 N N . THR A 1 101 ? -7.043 18.940 7.121 1.00 91.69 101 THR A N 1
ATOM 801 C CA . THR A 1 101 ? -7.241 18.519 8.510 1.00 91.69 101 THR A CA 1
ATOM 802 C C . THR A 1 101 ? -8.076 17.247 8.557 1.00 91.69 101 THR A C 1
ATOM 804 O O . THR A 1 101 ? -9.093 17.128 7.877 1.00 91.69 101 THR A O 1
ATOM 807 N N . THR A 1 102 ? -7.653 16.276 9.370 1.00 93.44 102 THR A N 1
ATOM 808 C CA . THR A 1 102 ? -8.371 15.004 9.538 1.00 93.44 102 THR A CA 1
ATOM 809 C C . THR A 1 102 ? -8.833 14.838 10.980 1.00 93.44 102 THR A C 1
ATOM 811 O O . THR A 1 102 ? -8.031 14.942 11.910 1.00 93.44 102 THR A O 1
ATOM 814 N N . LYS A 1 103 ? -10.122 14.555 11.186 1.00 94.81 103 LYS A N 1
ATOM 815 C CA . LYS A 1 103 ? -10.708 14.276 12.504 1.00 94.81 103 LYS A CA 1
ATOM 816 C C . LYS A 1 103 ? -11.143 12.822 12.590 1.00 94.81 103 LYS A C 1
ATOM 818 O O . LYS A 1 103 ? -11.842 12.332 11.713 1.00 94.81 103 LYS A O 1
ATOM 823 N N . TYR A 1 104 ? -10.785 12.165 13.690 1.00 96.12 104 TYR A N 1
ATOM 824 C CA . TYR A 1 104 ? -11.134 10.772 13.963 1.00 96.12 104 TYR A CA 1
ATOM 825 C C . TYR A 1 104 ? -12.084 10.699 15.156 1.00 96.12 104 TYR A C 1
ATOM 827 O O . TYR A 1 104 ? -11.711 11.062 16.273 1.00 96.12 104 TYR A O 1
ATOM 835 N N . LYS A 1 105 ? -13.296 10.180 14.952 1.00 97.44 105 LYS A N 1
ATOM 836 C CA . LYS A 1 105 ? -14.275 9.963 16.024 1.00 97.44 105 LYS A CA 1
ATOM 837 C C . LYS A 1 105 ? -14.561 8.476 16.174 1.00 97.44 105 LYS A C 1
ATOM 839 O O . LYS A 1 105 ? -15.047 7.840 15.248 1.00 97.44 105 LYS A O 1
ATOM 844 N N . TYR A 1 106 ? -14.272 7.913 17.346 1.00 96.94 106 TYR A N 1
ATOM 845 C CA . TYR A 1 106 ? -14.577 6.507 17.617 1.00 96.94 106 TYR A CA 1
ATOM 846 C C . TYR A 1 106 ? -16.091 6.269 17.548 1.00 96.94 106 TYR A C 1
ATOM 848 O O . TYR A 1 106 ? -16.854 6.947 18.234 1.00 96.94 106 TYR A O 1
ATOM 856 N N . ALA A 1 107 ? -16.515 5.282 16.759 1.00 96.81 107 ALA A N 1
ATOM 857 C CA . ALA A 1 107 ? -17.925 4.969 16.526 1.00 96.81 107 ALA A CA 1
ATOM 858 C C . ALA A 1 107 ? -18.539 4.057 17.611 1.00 96.81 107 ALA A C 1
ATOM 860 O O . ALA A 1 107 ? -19.636 3.537 17.446 1.00 96.81 107 ALA A O 1
ATOM 861 N N . GLY A 1 108 ? -17.825 3.787 18.710 1.00 97.19 108 GLY A N 1
ATOM 862 C CA . GLY A 1 108 ? -18.330 2.962 19.817 1.00 97.19 108 GLY A CA 1
ATOM 863 C C . GLY A 1 108 ? -18.213 1.449 19.603 1.00 97.19 108 GLY A C 1
ATOM 864 O O . GLY A 1 108 ? -18.272 0.693 20.571 1.00 97.19 108 GLY A O 1
ATOM 865 N N . ARG A 1 109 ? -17.959 0.992 18.371 1.00 98.19 109 ARG A N 1
ATOM 866 C CA . ARG A 1 109 ? -17.989 -0.429 17.988 1.00 98.19 109 ARG A CA 1
ATOM 867 C C . ARG A 1 109 ? -16.658 -0.963 17.451 1.00 98.19 109 ARG A C 1
ATOM 869 O O . ARG A 1 109 ? -15.740 -0.226 17.085 1.00 98.19 109 ARG A O 1
ATOM 876 N N . LYS A 1 110 ? -16.561 -2.293 17.413 1.00 97.75 110 LYS A N 1
ATOM 877 C CA . LYS A 1 110 ? -15.474 -3.034 16.765 1.00 97.75 110 LYS A CA 1
ATOM 878 C C . LYS A 1 110 ? -16.036 -3.858 15.623 1.00 97.75 110 LYS A C 1
ATOM 880 O O . LYS A 1 110 ? -17.113 -4.426 15.757 1.00 97.75 110 LYS A O 1
ATOM 885 N N . GLU A 1 111 ? -15.253 -3.994 14.568 1.00 97.94 111 GLU A N 1
ATOM 886 C CA . GLU A 1 111 ? -15.622 -4.761 13.383 1.00 97.94 111 GLU A CA 1
ATOM 887 C C . GLU A 1 111 ? -14.452 -5.637 12.933 1.00 97.94 111 GLU A C 1
ATOM 889 O O . GLU A 1 111 ? -13.300 -5.396 13.317 1.00 97.94 111 GLU A O 1
ATOM 894 N N . LYS A 1 112 ? -14.749 -6.696 12.176 1.00 96.44 112 LYS A N 1
ATOM 895 C CA . LYS A 1 112 ? -13.751 -7.546 11.532 1.00 96.44 112 LYS A CA 1
ATOM 896 C C . LYS A 1 112 ? -13.867 -7.376 10.020 1.00 96.44 112 LYS A C 1
ATOM 898 O O . LYS A 1 112 ? -14.864 -7.791 9.446 1.00 96.44 112 LYS A O 1
ATOM 903 N N . VAL A 1 113 ? -12.814 -6.854 9.398 1.00 92.31 113 VAL A N 1
ATOM 904 C CA . VAL A 1 113 ? -12.710 -6.683 7.941 1.00 92.31 113 VAL A CA 1
ATOM 905 C C . VAL A 1 113 ? -11.502 -7.469 7.451 1.00 92.31 113 VAL A C 1
ATOM 907 O O . VAL A 1 113 ? -10.427 -7.378 8.043 1.00 92.31 113 VAL A O 1
ATOM 910 N N . ALA A 1 114 ? -11.685 -8.290 6.412 1.00 88.69 114 ALA A N 1
ATOM 911 C CA . ALA A 1 114 ? -10.634 -9.145 5.843 1.00 88.69 114 ALA A CA 1
ATOM 912 C C . ALA A 1 114 ? -9.879 -9.997 6.893 1.00 88.69 114 ALA A C 1
ATOM 914 O O . ALA A 1 114 ? -8.668 -10.173 6.823 1.00 88.69 114 ALA A O 1
ATOM 915 N N . GLY A 1 115 ? -10.588 -10.487 7.916 1.00 91.75 115 GLY A N 1
ATOM 916 C CA . GLY A 1 115 ? -9.997 -11.263 9.015 1.00 91.75 115 GLY A CA 1
ATOM 917 C C . GLY A 1 115 ? -9.402 -10.426 10.156 1.00 91.75 115 GLY A C 1
ATOM 918 O O . GLY A 1 115 ? -9.211 -10.952 11.256 1.00 91.75 115 GLY A O 1
ATOM 919 N N . TYR A 1 116 ? -9.206 -9.119 9.972 1.00 93.06 116 TYR A N 1
ATOM 920 C CA . TYR A 1 116 ? -8.612 -8.233 10.972 1.00 93.06 116 TYR A CA 1
ATOM 921 C C . TYR A 1 116 ? -9.675 -7.536 11.818 1.00 93.06 116 TYR A C 1
ATOM 923 O O . TYR A 1 116 ? -10.492 -6.762 11.323 1.00 93.06 116 TYR A O 1
ATOM 931 N N . LYS A 1 117 ? -9.646 -7.781 13.133 1.00 96.62 117 LYS A N 1
ATOM 93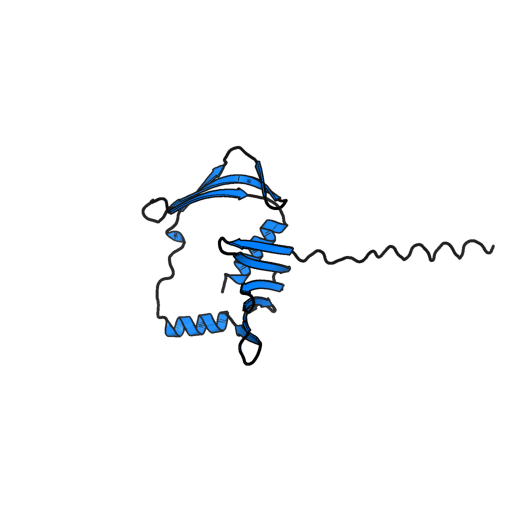2 C CA . LYS A 1 117 ? -10.497 -7.072 14.097 1.00 96.62 117 LYS A CA 1
ATOM 933 C C . LYS A 1 117 ? -9.907 -5.694 14.406 1.00 96.62 117 LYS A C 1
ATOM 935 O O . LYS A 1 117 ? -8.706 -5.575 14.674 1.00 96.62 117 LYS A O 1
ATOM 940 N N . GLY A 1 118 ? -10.752 -4.672 14.422 1.00 97.12 118 GLY A N 1
ATOM 941 C CA . GLY A 1 118 ? -10.358 -3.294 14.696 1.00 97.12 118 GLY A CA 1
ATOM 942 C C . GLY A 1 118 ? -11.464 -2.478 15.353 1.00 97.12 118 GLY A C 1
ATOM 943 O O . GLY A 1 118 ? -12.578 -2.958 15.556 1.00 97.12 118 GLY A O 1
ATOM 944 N N . LYS A 1 119 ? -11.122 -1.253 15.746 1.00 98.19 119 LYS A N 1
ATOM 945 C CA . LYS A 1 119 ? -12.074 -0.244 16.223 1.00 98.19 119 LYS A CA 1
ATOM 946 C C . LYS A 1 119 ? -12.575 0.557 15.025 1.00 98.19 119 LYS A C 1
ATOM 948 O O . LYS A 1 119 ? -11.755 0.944 14.197 1.00 98.19 119 LYS A O 1
ATOM 953 N N . VAL A 1 120 ? -13.877 0.813 14.962 1.00 98.19 120 VAL A N 1
ATOM 954 C CA . VAL A 1 120 ? -14.468 1.626 13.892 1.00 98.19 120 VAL A CA 1
ATOM 955 C C . VAL A 1 120 ? -14.382 3.102 14.263 1.00 98.19 120 VAL A C 1
ATOM 957 O O . VAL A 1 120 ? -14.702 3.477 15.395 1.00 98.19 120 VAL A O 1
ATOM 960 N N . TYR A 1 121 ? -13.930 3.926 13.325 1.00 97.94 121 TYR A N 1
ATOM 961 C CA . TYR A 1 121 ? -13.858 5.376 13.456 1.00 97.94 121 TYR A CA 1
ATOM 962 C C . TYR A 1 121 ? -14.546 6.042 12.270 1.00 97.94 121 TYR A C 1
ATOM 964 O O . TYR A 1 121 ? -14.311 5.639 11.138 1.00 97.94 121 TYR A O 1
ATOM 972 N N . ASN A 1 122 ? -15.315 7.093 12.541 1.00 97.12 122 ASN A N 1
ATOM 973 C CA . ASN A 1 122 ? -15.736 8.058 11.532 1.00 97.12 122 ASN A CA 1
ATOM 974 C C . ASN A 1 122 ? -14.578 9.027 11.295 1.00 97.12 122 ASN A C 1
ATOM 976 O O . ASN A 1 122 ? -14.054 9.604 12.259 1.00 97.12 122 ASN A O 1
ATOM 980 N N . VAL A 1 123 ? -14.170 9.173 10.042 1.00 96.56 123 VAL A N 1
ATOM 981 C CA . VAL A 1 123 ? -13.024 9.979 9.632 1.00 96.56 123 VAL A CA 1
ATOM 982 C C . VAL A 1 123 ? -13.501 11.078 8.705 1.00 96.56 123 VAL A C 1
ATOM 984 O O . VAL A 1 123 ? -13.924 10.806 7.590 1.00 96.56 123 VAL A O 1
ATOM 987 N N . GLU A 1 124 ? -13.422 12.319 9.180 1.00 96.56 124 GLU A N 1
ATOM 988 C CA . GLU A 1 124 ? -13.725 13.508 8.384 1.00 96.56 124 GLU A CA 1
ATOM 989 C C . GLU A 1 124 ? -12.426 14.153 7.910 1.00 96.56 124 GLU A C 1
ATOM 991 O O . GLU A 1 124 ? -11.566 14.483 8.732 1.00 96.56 124 GLU A O 1
ATOM 996 N N . VAL A 1 125 ? -12.315 14.387 6.605 1.00 94.12 125 VAL A N 1
ATOM 997 C CA . VAL A 1 125 ? -11.226 15.152 5.989 1.00 94.12 125 VAL A CA 1
ATOM 998 C C . VAL A 1 125 ? -11.779 16.494 5.529 1.00 94.12 125 VAL A C 1
ATOM 1000 O O . VAL A 1 125 ? -12.766 16.542 4.791 1.00 94.12 125 VAL A O 1
ATOM 1003 N N . ARG A 1 126 ? -11.156 17.587 5.969 1.00 93.69 126 ARG A N 1
ATOM 1004 C CA . ARG A 1 126 ? -11.508 18.961 5.594 1.00 93.69 126 ARG A CA 1
ATOM 1005 C C . ARG A 1 126 ? -10.330 19.651 4.928 1.00 93.69 126 ARG A C 1
ATOM 1007 O O . ARG A 1 126 ? -9.195 19.420 5.335 1.00 93.69 126 ARG A O 1
ATOM 1014 N N . ASP A 1 127 ? -10.607 20.488 3.936 1.00 91.75 127 ASP A N 1
ATOM 1015 C CA . ASP A 1 127 ? -9.592 21.327 3.291 1.00 91.75 127 ASP A CA 1
ATOM 1016 C C . ASP A 1 127 ? -9.207 22.543 4.159 1.00 91.75 127 ASP A C 1
ATOM 1018 O O . ASP A 1 127 ? -9.744 22.747 5.254 1.00 91.75 127 ASP A O 1
ATOM 1022 N N . GLY A 1 128 ? -8.294 23.374 3.649 1.00 86.94 128 GLY A N 1
ATOM 1023 C CA . GLY A 1 128 ? -7.755 24.539 4.354 1.00 86.94 128 GLY A CA 1
ATOM 1024 C C . GLY A 1 128 ? -8.782 25.649 4.584 1.00 86.94 128 GLY A C 1
ATOM 1025 O O . GLY A 1 128 ? -8.578 26.507 5.438 1.00 86.94 128 GLY A O 1
ATOM 1026 N N . SER A 1 129 ? -9.916 25.610 3.876 1.00 88.31 129 SER A N 1
ATOM 1027 C CA . SER A 1 129 ? -11.066 26.491 4.117 1.00 88.31 129 SER A CA 1
ATOM 1028 C C . SER A 1 129 ? -12.022 25.946 5.188 1.00 88.31 129 SER A C 1
ATOM 1030 O O . SER A 1 129 ? -12.977 26.616 5.580 1.00 88.31 129 SER A O 1
ATOM 1032 N N . GLY A 1 130 ? -11.780 24.725 5.677 1.00 89.12 130 GLY A N 1
ATOM 1033 C CA . GLY A 1 130 ? -12.626 24.019 6.635 1.00 89.12 130 GLY A CA 1
ATOM 1034 C C . GLY A 1 130 ? -13.805 23.271 6.003 1.00 89.12 130 GLY A C 1
ATOM 1035 O O . GLY A 1 130 ? -14.624 22.693 6.737 1.00 89.12 130 GLY A O 1
ATOM 1036 N N . LYS A 1 131 ? -13.906 23.242 4.669 1.00 93.38 131 LYS A N 1
ATOM 1037 C CA . LYS A 1 131 ? -14.962 22.527 3.946 1.00 93.38 131 LYS A CA 1
ATOM 1038 C C . LYS A 1 131 ? -14.725 21.022 4.036 1.00 93.38 131 LYS A C 1
ATOM 1040 O O . LYS A 1 131 ? -13.605 20.550 3.886 1.00 93.38 131 LYS A O 1
ATOM 1045 N N . LEU A 1 132 ? -15.793 20.264 4.291 1.00 93.81 132 LEU A N 1
ATOM 1046 C CA . LEU A 1 132 ? -15.749 18.801 4.309 1.00 93.81 132 LEU A CA 1
ATOM 1047 C C . LEU A 1 132 ? -15.514 18.264 2.893 1.00 93.81 132 LEU A C 1
ATOM 1049 O O . LEU A 1 132 ? -16.280 18.574 1.981 1.00 93.81 132 LEU A O 1
ATOM 1053 N N . VAL A 1 133 ? -14.458 17.468 2.738 1.00 94.44 133 VAL A N 1
ATOM 1054 C CA . VAL A 1 133 ? -14.038 16.849 1.472 1.00 94.44 133 VAL A CA 1
ATOM 1055 C C . VAL A 1 133 ? -14.380 15.362 1.454 1.00 94.44 133 VAL A C 1
ATOM 1057 O O . VAL A 1 133 ? -14.841 14.863 0.435 1.00 94.44 133 VAL A O 1
ATOM 1060 N N . SER A 1 134 ? -14.197 14.668 2.582 1.00 93.12 134 SER A N 1
ATOM 1061 C CA . SER A 1 134 ? -14.533 13.245 2.727 1.00 93.12 134 SER A CA 1
ATOM 1062 C C . SER A 1 134 ? -15.052 12.940 4.126 1.00 93.12 134 SER A C 1
ATOM 1064 O O . SER A 1 134 ? -14.653 13.599 5.091 1.00 93.12 134 SER A O 1
ATOM 1066 N N . SER A 1 135 ? -15.924 11.940 4.238 1.00 95.12 135 SER A N 1
ATOM 1067 C CA . SER A 1 135 ? -16.432 11.424 5.509 1.00 95.12 135 SER A CA 1
ATOM 1068 C C . SER A 1 135 ? -16.686 9.928 5.380 1.00 95.12 135 SER A C 1
ATOM 1070 O O . SER A 1 135 ? -17.650 9.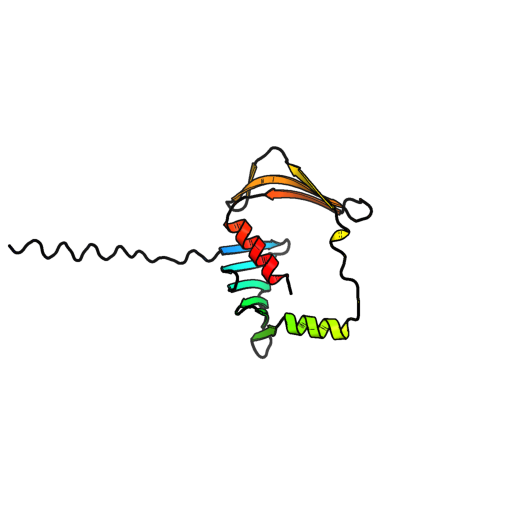525 4.731 1.00 95.12 135 SER A O 1
ATOM 1072 N N . ASP A 1 136 ? -15.822 9.120 5.991 1.00 95.12 136 ASP A N 1
ATOM 1073 C CA . ASP A 1 136 ? -15.798 7.669 5.794 1.00 95.12 136 ASP A CA 1
ATOM 1074 C C . ASP A 1 136 ? -15.667 6.913 7.122 1.00 95.12 136 ASP A C 1
ATOM 1076 O O . ASP A 1 136 ? -15.083 7.405 8.091 1.00 95.12 136 ASP A O 1
ATOM 1080 N N . GLU A 1 137 ? -16.168 5.678 7.168 1.00 95.25 137 GLU A N 1
ATOM 1081 C CA . GLU A 1 137 ? -15.901 4.752 8.271 1.00 95.25 137 GLU A CA 1
ATOM 1082 C C . GLU A 1 137 ? -14.643 3.923 7.995 1.00 95.25 137 GLU A C 1
ATOM 1084 O O . GLU A 1 137 ? -14.554 3.199 7.005 1.00 95.25 137 GLU A O 1
ATOM 1089 N N . LEU A 1 138 ? -13.678 3.969 8.917 1.00 94.69 138 LEU A N 1
ATOM 1090 C CA . LEU A 1 138 ? -12.446 3.186 8.842 1.00 94.69 138 LEU A CA 1
ATOM 1091 C C . LEU A 1 138 ? -12.319 2.218 10.021 1.00 94.69 138 LEU A C 1
ATOM 1093 O O . LEU A 1 138 ? -12.560 2.565 11.182 1.00 94.69 138 LEU A O 1
ATOM 1097 N N . VAL A 1 139 ? -11.849 1.001 9.736 1.00 95.94 139 VAL A N 1
ATOM 1098 C CA . VAL A 1 139 ? -11.538 -0.011 10.753 1.00 95.94 139 VAL A CA 1
ATOM 1099 C C . VAL A 1 139 ? -10.048 0.018 11.087 1.00 95.94 139 VAL A C 1
ATOM 1101 O O . VAL A 1 139 ? -9.209 -0.510 10.360 1.00 95.94 139 VAL A O 1
ATOM 1104 N N . PHE A 1 140 ? -9.707 0.582 12.244 1.00 94.25 140 PHE A N 1
ATOM 1105 C CA . PHE A 1 140 ? -8.329 0.646 12.729 1.00 94.25 140 PHE A CA 1
ATOM 1106 C C . PHE A 1 140 ? -7.949 -0.625 13.490 1.00 94.25 140 PHE A C 1
ATOM 1108 O O . PHE A 1 140 ? -8.427 -0.879 14.605 1.00 94.25 140 PHE A O 1
ATOM 1115 N N . SER A 1 141 ? -7.050 -1.419 12.907 1.00 95.25 141 SER A N 1
ATOM 1116 C CA . SER A 1 141 ? -6.492 -2.619 13.535 1.00 95.25 141 SER A CA 1
ATOM 1117 C C . SER A 1 141 ? -5.070 -2.397 14.053 1.00 95.25 141 SER A C 1
ATOM 1119 O O . SER A 1 141 ? -4.268 -1.683 13.459 1.00 95.25 141 SER A O 1
ATOM 1121 N N . LYS A 1 142 ? -4.732 -3.071 15.159 1.00 94.19 142 LYS A N 1
ATOM 1122 C CA . LYS A 1 142 ? -3.368 -3.127 15.716 1.00 94.19 142 LYS A CA 1
ATOM 1123 C C . LYS A 1 142 ? -2.565 -4.335 15.211 1.00 94.19 142 LYS A C 1
ATOM 1125 O O . LYS A 1 142 ? -1.508 -4.625 15.778 1.00 94.19 142 LYS A O 1
ATOM 1130 N N . SER A 1 143 ? -3.057 -5.059 14.203 1.00 94.81 143 SER A N 1
ATOM 1131 C CA . SER A 1 143 ? -2.349 -6.213 13.640 1.00 94.81 143 SER A CA 1
ATOM 1132 C C . SER A 1 143 ? -0.949 -5.832 13.136 1.00 94.81 143 SER A C 1
ATOM 1134 O O . SER A 1 143 ? -0.747 -4.739 12.600 1.00 94.81 143 SER A O 1
ATOM 1136 N N . LYS A 1 144 ? 0.026 -6.736 13.315 1.00 92.44 144 LYS A N 1
ATOM 1137 C CA . LYS A 1 144 ? 1.391 -6.578 12.776 1.00 92.44 144 LYS A CA 1
ATOM 1138 C C . LYS A 1 144 ? 1.373 -6.502 11.246 1.00 92.44 144 LYS A C 1
ATOM 1140 O O . LYS A 1 144 ? 2.103 -5.700 10.674 1.00 92.44 144 LYS A O 1
ATOM 1145 N N . ASP A 1 145 ? 0.477 -7.259 10.629 1.00 91.69 145 ASP A N 1
ATOM 1146 C CA . ASP A 1 145 ? 0.278 -7.351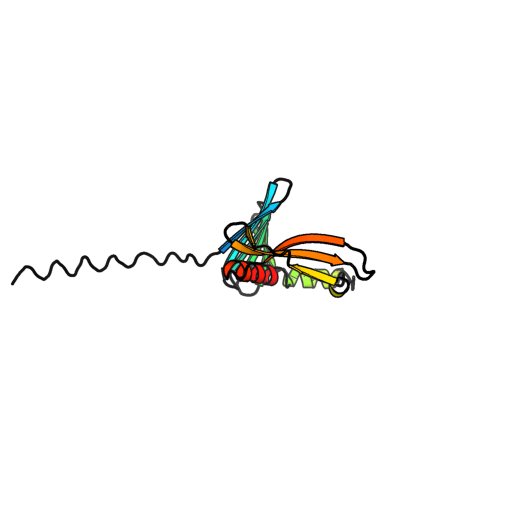 9.184 1.00 91.69 145 ASP A CA 1
ATOM 1147 C C . ASP A 1 145 ? -0.138 -6.014 8.569 1.00 91.69 145 ASP A C 1
ATOM 1149 O O . ASP A 1 145 ? 0.508 -5.518 7.650 1.00 91.69 145 ASP A O 1
ATOM 1153 N N . ILE A 1 146 ? -1.148 -5.364 9.155 1.00 91.94 146 ILE A N 1
ATOM 1154 C CA . ILE A 1 146 ? -1.628 -4.049 8.706 1.00 91.94 146 ILE A CA 1
ATOM 1155 C C . ILE A 1 146 ? -0.536 -2.985 8.845 1.00 91.94 146 ILE A C 1
ATOM 1157 O O . ILE A 1 146 ? -0.325 -2.191 7.931 1.00 91.94 146 ILE A O 1
ATOM 1161 N N . ARG A 1 147 ? 0.222 -2.993 9.952 1.00 92.44 147 ARG A N 1
ATOM 1162 C CA . ARG A 1 147 ? 1.369 -2.080 10.107 1.00 92.44 147 ARG A CA 1
ATOM 1163 C C . ARG A 1 147 ? 2.419 -2.294 9.023 1.00 92.44 147 ARG A C 1
ATOM 1165 O O . ARG A 1 147 ? 2.978 -1.325 8.518 1.00 92.44 147 ARG A O 1
ATOM 1172 N N . ARG A 1 148 ? 2.689 -3.551 8.675 1.00 92.75 148 ARG A N 1
ATOM 1173 C CA . ARG A 1 148 ? 3.682 -3.908 7.667 1.00 92.75 148 ARG A CA 1
ATOM 1174 C C . ARG A 1 148 ? 3.246 -3.512 6.258 1.00 92.75 148 ARG A C 1
ATOM 1176 O O . ARG A 1 148 ? 4.061 -2.955 5.532 1.00 92.75 148 ARG A O 1
ATOM 1183 N N . ILE A 1 149 ? 1.975 -3.717 5.911 1.00 92.81 149 ILE A N 1
ATOM 1184 C CA . ILE A 1 149 ? 1.382 -3.236 4.653 1.00 92.81 149 ILE A CA 1
ATOM 1185 C C . ILE A 1 149 ? 1.493 -1.710 4.556 1.00 92.81 149 ILE A C 1
ATOM 1187 O O . ILE A 1 149 ? 1.990 -1.200 3.556 1.00 92.81 149 ILE A O 1
ATOM 1191 N N . ASN A 1 150 ? 1.109 -0.980 5.609 1.00 91.81 150 ASN A N 1
ATOM 1192 C CA . ASN A 1 150 ? 1.171 0.485 5.611 1.00 91.81 150 ASN A CA 1
ATOM 1193 C C . ASN A 1 150 ? 2.611 0.996 5.468 1.00 91.81 150 ASN A C 1
ATOM 1195 O O . ASN A 1 150 ? 2.868 1.897 4.672 1.00 91.81 150 ASN A O 1
ATOM 1199 N N . LYS A 1 151 ? 3.566 0.389 6.187 1.00 92.62 151 LYS A N 1
ATOM 1200 C CA . LYS A 1 151 ? 4.990 0.725 6.058 1.00 92.62 151 LYS A CA 1
ATOM 1201 C C . LYS A 1 151 ? 5.498 0.468 4.636 1.00 92.62 151 LYS A C 1
ATOM 1203 O O . LYS A 1 151 ? 6.188 1.318 4.082 1.00 92.62 151 LYS A O 1
ATOM 1208 N N . ALA A 1 152 ? 5.126 -0.661 4.036 1.00 93.44 152 ALA A N 1
ATOM 1209 C CA . ALA A 1 152 ? 5.515 -0.996 2.671 1.00 93.44 152 ALA A CA 1
ATOM 1210 C C . ALA A 1 152 ? 4.940 -0.016 1.634 1.00 93.44 152 ALA A C 1
ATOM 1212 O O . ALA A 1 152 ? 5.657 0.397 0.723 1.00 93.44 152 ALA A O 1
ATOM 1213 N N . MET A 1 153 ? 3.684 0.410 1.809 1.00 90.81 153 MET A N 1
ATOM 1214 C CA . MET A 1 153 ? 3.057 1.439 0.974 1.00 90.81 153 MET A CA 1
ATOM 1215 C C . MET A 1 153 ? 3.854 2.750 1.029 1.00 90.81 153 MET A C 1
ATOM 1217 O O . MET A 1 153 ? 4.235 3.277 -0.014 1.00 90.81 153 MET A O 1
ATOM 1221 N N . MET A 1 154 ? 4.186 3.217 2.241 1.00 89.75 154 MET A N 1
ATOM 1222 C CA . MET A 1 154 ? 4.989 4.430 2.446 1.00 89.75 154 MET A CA 1
ATOM 1223 C C . MET A 1 154 ? 6.371 4.331 1.790 1.00 89.75 154 MET A C 1
ATOM 1225 O O . MET A 1 154 ? 6.834 5.287 1.178 1.00 89.75 154 MET A O 1
ATOM 1229 N N . GLN A 1 155 ? 7.030 3.175 1.899 1.00 89.56 155 GLN A N 1
ATOM 1230 C CA . GLN A 1 155 ? 8.380 2.952 1.367 1.00 89.56 155 GLN A CA 1
ATOM 1231 C C . GLN A 1 155 ? 8.457 2.930 -0.162 1.00 89.56 155 GLN A C 1
ATOM 1233 O O . GLN A 1 155 ? 9.533 3.185 -0.714 1.00 89.56 155 GLN A O 1
ATOM 1238 N N . ILE A 1 156 ? 7.359 2.571 -0.832 1.00 87.25 156 ILE A N 1
ATOM 1239 C CA . ILE A 1 156 ? 7.244 2.660 -2.288 1.00 87.25 156 ILE A CA 1
ATOM 1240 C C . ILE A 1 156 ? 6.897 4.094 -2.703 1.00 87.25 156 ILE A C 1
ATOM 1242 O O . ILE A 1 156 ? 7.500 4.594 -3.651 1.00 87.25 156 ILE A O 1
ATOM 1246 N N . SER A 1 157 ? 5.999 4.775 -1.980 1.00 79.62 157 SER A N 1
ATOM 1247 C CA . SER A 1 157 ? 5.551 6.131 -2.330 1.00 79.62 157 SER A CA 1
ATOM 1248 C C . SER A 1 157 ? 6.566 7.238 -2.025 1.00 79.62 157 SER A C 1
ATOM 1250 O O . SER A 1 157 ? 6.504 8.292 -2.646 1.00 79.62 157 SER A O 1
ATOM 1252 N N . SER A 1 158 ? 7.479 7.040 -1.069 1.00 70.50 158 SER A N 1
ATOM 1253 C CA . SER A 1 158 ? 8.549 7.998 -0.771 1.00 70.50 158 SER A CA 1
ATOM 1254 C C . SER A 1 158 ? 9.686 7.859 -1.796 1.00 70.50 158 SER A C 1
ATOM 1256 O O . SER A 1 158 ? 10.562 7.005 -1.614 1.00 70.50 158 SER A O 1
ATOM 1258 N N . GLN A 1 159 ? 9.653 8.642 -2.878 1.00 58.03 159 GLN A N 1
ATOM 1259 C CA . GLN A 1 159 ? 10.763 8.817 -3.830 1.00 58.03 159 GLN A CA 1
ATOM 1260 C C . GLN A 1 159 ? 11.144 10.291 -3.930 1.00 58.03 159 GLN A C 1
ATOM 1262 O O . GLN A 1 159 ? 10.211 11.124 -3.948 1.00 58.03 159 GLN A O 1
#

Sequence (159 aa):
MRRILISVYLLIFFFTGVVWAGDIVSTWKYEGGTTMKLSVRDEQHIRMDTAPDSYMLKTGGKTYMVQKSDEGWKATDMAEMAKMMSRFAGKKASPNIDDYTTKYKYAGRKEKVAGYKGKVYNVEVRDGSGKLVSSDELVFSKSKDIRRINKAMMQISSQ

Radius of gyration: 23.57 Å; chains: 1; bounding box: 40×83×50 Å

pLDDT: mean 84.1, std 16.78, range [45.84, 98.19]